Protein AF-A0A2N1MVJ3-F1 (afdb_monomer)

pLDDT: mean 87.89, std 14.87, range [40.66, 98.12]

Sequence (78 aa):
MKFGSNFEIFKKSDYNLNLEERRAKYMNYVGILCEICYSQISKWNYHCIHCYNEETDTIKKGHMKYGSNLKIFNCNLN

Solvent-accessible surface area (backbone atoms only — not comparable to full-atom values): 4792 Å² total; per-residue (Å²): 119,102,48,75,85,45,51,45,75,44,49,81,73,55,34,52,41,35,64,66,57,40,45,68,74,49,66,88,42,82,32,38,27,29,68,86,78,64,47,75,37,47,88,90,66,69,39,51,64,67,63,48,70,70,48,80,53,67,67,58,40,48,26,52,67,48,5,64,75,62,76,74,78,78,74,74,91,122

Radius of gyration: 13.84 Å; Cα contacts (8 Å, |Δi|>4): 99; chains: 1; bounding box: 45×18×35 Å

Secondary structure (DSSP, 8-state):
-TTTT-EEEE-GGGGGS-HHHHHHHHTT-SEEEETTT-PBPPTTTSS-HHHHHH---HHHHHHHHH-TT---------

Structure (mmCIF, N/CA/C/O backbone):
data_AF-A0A2N1MVJ3-F1
#
_entry.id   AF-A0A2N1MVJ3-F1
#
loop_
_atom_site.group_PDB
_atom_site.id
_atom_site.type_symbol
_atom_site.label_atom_id
_atom_site.label_alt_id
_atom_site.label_comp_id
_atom_site.label_asym_id
_atom_site.label_entity_id
_atom_site.label_seq_id
_atom_site.pdbx_PDB_ins_code
_atom_site.Cartn_x
_atom_site.Cartn_y
_atom_site.Cartn_z
_atom_site.occupancy
_atom_site.B_iso_or_equiv
_atom_site.auth_seq_id
_atom_site.auth_comp_id
_atom_site.auth_asym_id
_atom_site.auth_atom_id
_atom_site.pdbx_PDB_model_num
ATOM 1 N N . MET A 1 1 ? 18.619 2.779 -7.130 1.00 61.47 1 MET A N 1
ATOM 2 C CA . MET A 1 1 ? 17.181 2.486 -6.920 1.00 61.47 1 MET A CA 1
ATOM 3 C C . MET A 1 1 ? 16.927 1.029 -7.290 1.00 61.47 1 MET A C 1
ATOM 5 O O . MET A 1 1 ? 17.421 0.604 -8.325 1.00 61.47 1 MET A O 1
ATOM 9 N N . LYS A 1 2 ? 16.235 0.249 -6.448 1.00 68.19 2 LYS A N 1
ATOM 10 C CA . LYS A 1 2 ? 16.184 -1.232 -6.514 1.00 68.19 2 LYS A CA 1
ATOM 11 C C . LYS A 1 2 ? 15.536 -1.818 -7.794 1.00 68.19 2 LYS A C 1
ATOM 13 O O . LYS A 1 2 ? 15.641 -3.017 -8.008 1.00 68.19 2 LYS A O 1
ATOM 18 N N . PHE A 1 3 ? 14.902 -0.994 -8.640 1.00 70.31 3 PHE A N 1
ATOM 19 C CA . PHE A 1 3 ? 14.081 -1.419 -9.794 1.00 70.31 3 PHE A CA 1
ATOM 20 C C . PHE A 1 3 ? 14.504 -0.834 -11.153 1.00 70.31 3 PHE A C 1
ATOM 22 O O . PHE A 1 3 ? 13.797 -1.021 -12.141 1.00 70.31 3 PHE A O 1
ATOM 29 N N . GLY A 1 4 ? 15.623 -0.103 -11.229 1.00 77.00 4 GLY A N 1
ATOM 30 C CA . GLY A 1 4 ? 15.944 0.667 -12.439 1.00 77.00 4 GLY A CA 1
ATOM 31 C C . GLY A 1 4 ? 14.827 1.669 -12.768 1.00 77.00 4 GLY A C 1
ATOM 32 O O . GLY A 1 4 ? 14.325 2.328 -11.860 1.00 77.00 4 GLY A O 1
ATOM 33 N N . SER A 1 5 ? 14.429 1.767 -14.038 1.00 79.56 5 SER A N 1
ATOM 34 C CA . SER A 1 5 ? 13.331 2.626 -14.516 1.00 79.56 5 SER A CA 1
ATOM 35 C C . SER A 1 5 ? 11.957 1.942 -14.564 1.00 79.56 5 SER A C 1
ATOM 37 O O . SER A 1 5 ? 10.972 2.596 -14.884 1.00 79.56 5 SER A O 1
ATOM 39 N N . ASN A 1 6 ? 11.856 0.645 -14.246 1.00 87.62 6 ASN A N 1
ATOM 40 C CA . ASN A 1 6 ? 10.594 -0.099 -14.329 1.00 87.62 6 ASN A CA 1
ATOM 41 C C . ASN A 1 6 ? 9.863 -0.115 -12.977 1.00 87.62 6 ASN A C 1
ATOM 43 O O . ASN A 1 6 ? 9.688 -1.157 -12.337 1.00 87.62 6 ASN A O 1
ATOM 47 N N . PHE A 1 7 ? 9.469 1.066 -12.513 1.00 93.69 7 PHE A N 1
ATOM 48 C CA . PHE A 1 7 ? 8.623 1.216 -11.336 1.00 93.69 7 PHE A CA 1
ATOM 49 C C . PHE A 1 7 ? 7.541 2.263 -11.573 1.00 93.69 7 PHE A C 1
ATOM 51 O O . PHE A 1 7 ? 7.683 3.128 -12.431 1.00 93.69 7 PHE A O 1
ATOM 58 N N . GLU A 1 8 ? 6.487 2.191 -10.770 1.00 96.12 8 GLU A N 1
ATOM 59 C CA . GLU A 1 8 ? 5.442 3.209 -10.726 1.00 96.12 8 GLU A CA 1
ATOM 60 C C . GLU A 1 8 ? 5.275 3.758 -9.311 1.00 96.12 8 GLU A C 1
ATOM 62 O O . GLU A 1 8 ? 5.551 3.073 -8.316 1.00 96.12 8 GLU A O 1
ATOM 67 N N . ILE A 1 9 ? 4.801 4.999 -9.220 1.00 97.31 9 ILE A N 1
ATOM 68 C CA . ILE A 1 9 ? 4.445 5.615 -7.945 1.00 97.31 9 ILE A CA 1
ATOM 69 C C . ILE A 1 9 ? 2.987 5.290 -7.600 1.00 97.31 9 ILE A C 1
ATOM 71 O O . ILE A 1 9 ? 2.049 5.532 -8.363 1.00 97.31 9 ILE A O 1
ATOM 75 N N . PHE A 1 10 ? 2.792 4.739 -6.407 1.00 97.62 10 PHE A N 1
ATOM 76 C CA . PHE A 1 10 ? 1.492 4.593 -5.776 1.00 97.62 10 PHE A CA 1
ATOM 77 C C . PHE A 1 10 ? 1.099 5.909 -5.128 1.00 97.6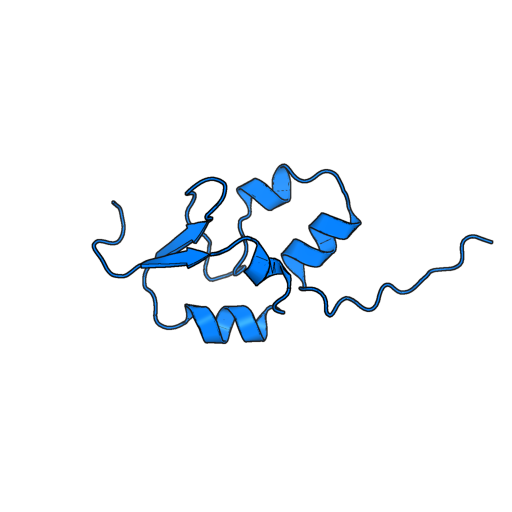2 10 PHE A C 1
ATOM 79 O O . PHE A 1 10 ? 1.687 6.303 -4.114 1.00 97.62 10 PHE A O 1
ATOM 86 N N . LYS A 1 11 ? 0.109 6.577 -5.716 1.00 98.12 11 LYS A N 1
ATOM 87 C CA . LYS A 1 11 ? -0.346 7.892 -5.276 1.00 98.12 11 LYS A CA 1
ATOM 88 C C . LYS A 1 11 ? -1.294 7.757 -4.100 1.00 98.12 11 LYS A C 1
ATOM 90 O O . LYS A 1 11 ? -2.013 6.766 -3.974 1.00 98.12 11 LYS A O 1
ATOM 95 N N . LYS A 1 12 ? -1.394 8.795 -3.272 1.00 96.19 12 LYS A N 1
ATOM 96 C CA . LYS A 1 12 ? -2.385 8.824 -2.180 1.00 96.19 12 LYS A CA 1
ATOM 97 C C . LYS A 1 12 ? -3.821 8.607 -2.684 1.00 96.19 12 LYS A C 1
ATOM 99 O O . LYS A 1 12 ? -4.612 7.951 -2.012 1.00 96.19 12 LYS A O 1
ATOM 104 N N . SER A 1 13 ? -4.158 9.111 -3.873 1.00 95.81 13 SER A N 1
ATOM 105 C CA . SER A 1 13 ? -5.484 8.930 -4.482 1.00 95.81 13 SER A CA 1
ATOM 106 C C . SER A 1 13 ? -5.802 7.479 -4.856 1.00 95.81 13 SER A C 1
ATOM 108 O O . SER A 1 13 ? -6.974 7.132 -4.976 1.00 95.81 13 SER A O 1
ATOM 110 N N . ASP A 1 14 ? -4.794 6.614 -5.002 1.00 97.00 14 ASP A N 1
ATOM 111 C CA . ASP A 1 14 ? -4.990 5.200 -5.344 1.00 97.00 14 ASP A CA 1
ATOM 112 C C . ASP A 1 14 ? -5.583 4.390 -4.189 1.00 97.00 14 ASP A C 1
ATOM 114 O O . ASP A 1 14 ? -6.087 3.287 -4.398 1.00 97.00 14 ASP A O 1
ATOM 118 N N . TYR A 1 15 ? -5.633 4.967 -2.983 1.00 95.44 15 TYR A N 1
ATOM 119 C CA . TYR A 1 15 ? -6.428 4.414 -1.893 1.00 95.44 15 TYR A CA 1
ATOM 120 C C . TYR A 1 15 ? -7.937 4.437 -2.156 1.00 95.44 15 TYR A C 1
ATOM 122 O O . TYR A 1 15 ? -8.651 3.690 -1.500 1.00 95.44 15 TYR A O 1
ATOM 130 N N . ASN A 1 16 ? -8.430 5.209 -3.129 1.00 94.69 16 ASN A N 1
ATOM 131 C CA . ASN A 1 16 ? -9.836 5.141 -3.536 1.00 94.69 16 ASN A CA 1
ATOM 132 C C . ASN A 1 16 ? -10.153 3.885 -4.355 1.00 94.69 16 ASN A C 1
ATOM 134 O O . ASN A 1 16 ? -11.282 3.402 -4.298 1.00 94.69 16 ASN A O 1
ATOM 138 N N . LEU A 1 17 ? -9.157 3.349 -5.067 1.00 95.31 17 LEU A N 1
ATOM 139 C CA . LEU A 1 17 ? -9.294 2.133 -5.858 1.00 95.31 17 LEU A CA 1
ATOM 140 C C . LEU A 1 17 ? -9.458 0.919 -4.941 1.00 95.31 17 LEU A C 1
ATOM 142 O O . LEU A 1 17 ? -8.813 0.835 -3.889 1.00 95.31 17 LEU A O 1
ATOM 146 N N . ASN A 1 18 ? -10.277 -0.037 -5.359 1.00 93.44 18 ASN A N 1
ATOM 147 C CA . ASN A 1 18 ? -10.367 -1.348 -4.730 1.00 93.44 18 ASN A CA 1
ATOM 148 C C . ASN A 1 18 ? -9.163 -2.239 -5.106 1.00 93.44 18 ASN A C 1
ATOM 150 O O . ASN A 1 18 ? -8.325 -1.881 -5.937 1.00 93.44 18 ASN A O 1
ATOM 154 N N . LEU A 1 19 ? -9.045 -3.412 -4.477 1.00 92.69 19 LEU A N 1
ATOM 155 C CA . LEU A 1 19 ? -7.898 -4.304 -4.683 1.00 92.69 19 LEU A CA 1
ATOM 156 C C . LEU A 1 19 ? -7.742 -4.771 -6.144 1.00 92.69 19 LEU A C 1
ATOM 158 O O . LEU A 1 19 ? -6.613 -4.856 -6.631 1.00 92.69 19 LEU A O 1
ATOM 162 N N . GLU A 1 20 ? -8.842 -5.053 -6.845 1.00 93.75 20 GLU A N 1
ATOM 163 C CA . GLU A 1 20 ? -8.811 -5.493 -8.246 1.00 93.75 20 GLU A CA 1
ATOM 164 C C . GLU A 1 20 ? -8.351 -4.366 -9.172 1.00 93.75 20 GLU A C 1
ATOM 166 O O . GLU A 1 20 ? -7.469 -4.572 -10.006 1.00 93.75 20 GLU A O 1
ATOM 171 N N . GLU A 1 21 ? -8.864 -3.153 -8.963 1.00 96.19 21 GLU A N 1
ATOM 172 C CA . GLU A 1 21 ? -8.454 -1.955 -9.702 1.00 96.19 21 GLU A CA 1
ATOM 173 C C . GLU A 1 21 ? -6.966 -1.647 -9.491 1.00 96.19 21 GLU A C 1
ATOM 175 O O . GLU A 1 21 ? -6.241 -1.370 -10.449 1.00 96.19 21 GLU A O 1
ATOM 180 N N . ARG A 1 22 ? -6.466 -1.758 -8.252 1.00 96.62 22 ARG A N 1
ATOM 181 C CA . ARG A 1 22 ? -5.032 -1.577 -7.968 1.00 96.62 22 ARG A CA 1
ATOM 182 C C . ARG A 1 22 ? -4.189 -2.664 -8.622 1.00 96.62 22 ARG A C 1
ATOM 184 O O . ARG A 1 22 ? -3.138 -2.359 -9.185 1.00 96.62 22 ARG A O 1
ATOM 191 N N . ARG A 1 23 ? -4.633 -3.924 -8.588 1.00 95.75 23 ARG A N 1
ATOM 192 C CA . ARG A 1 23 ? -3.939 -5.021 -9.274 1.00 95.75 23 ARG A CA 1
ATOM 193 C C . ARG A 1 23 ? -3.855 -4.751 -10.774 1.00 95.75 23 ARG A C 1
ATOM 195 O O . ARG A 1 23 ? -2.760 -4.844 -11.323 1.00 95.75 23 ARG A O 1
ATOM 202 N N . ALA A 1 24 ? -4.965 -4.382 -11.411 1.00 96.81 24 ALA A N 1
ATOM 203 C CA . ALA A 1 24 ? -5.010 -4.066 -12.837 1.00 96.81 24 ALA A CA 1
ATOM 204 C C . ALA A 1 24 ? -4.094 -2.886 -13.190 1.00 96.81 24 ALA A C 1
ATOM 206 O O . ALA A 1 24 ? -3.332 -2.960 -14.151 1.00 96.81 24 ALA A O 1
ATOM 207 N N . LYS A 1 25 ? -4.092 -1.832 -12.364 1.00 97.06 25 LYS A N 1
ATOM 208 C CA . LYS A 1 25 ? -3.226 -0.664 -12.558 1.00 97.06 25 LYS A CA 1
ATOM 209 C C . LYS A 1 25 ? -1.739 -1.014 -12.473 1.00 97.06 25 LYS A C 1
ATOM 211 O O . LYS A 1 25 ? -0.947 -0.519 -13.268 1.00 97.06 25 LYS A O 1
ATOM 216 N N . TYR A 1 26 ? -1.350 -1.857 -11.516 1.00 96.50 26 TYR A N 1
ATOM 217 C CA . TYR A 1 26 ? 0.059 -2.073 -11.179 1.00 96.50 26 TYR A CA 1
ATOM 218 C C . TYR A 1 26 ? 0.659 -3.412 -11.638 1.00 96.50 26 TYR A C 1
ATOM 220 O O . TYR A 1 26 ? 1.833 -3.677 -11.366 1.00 96.50 26 TYR A O 1
ATOM 228 N N . MET A 1 27 ? -0.101 -4.282 -12.313 1.00 94.50 27 MET A N 1
ATOM 229 C CA . MET A 1 27 ? 0.357 -5.641 -12.649 1.00 94.50 27 MET A CA 1
ATOM 230 C C . MET A 1 27 ? 1.657 -5.668 -13.466 1.00 94.50 27 MET A C 1
ATOM 232 O O . MET A 1 27 ? 2.529 -6.492 -13.176 1.00 94.50 27 MET A O 1
ATOM 236 N N . ASN A 1 28 ? 1.820 -4.730 -14.403 1.00 94.25 28 ASN A N 1
ATOM 237 C CA . ASN A 1 28 ? 2.913 -4.726 -15.382 1.00 94.25 28 ASN A CA 1
ATOM 238 C C . ASN A 1 28 ? 4.208 -4.053 -14.893 1.00 94.25 28 ASN A C 1
ATOM 240 O O . ASN A 1 28 ? 5.250 -4.220 -15.521 1.00 94.25 28 ASN A O 1
ATOM 244 N N . TYR A 1 29 ? 4.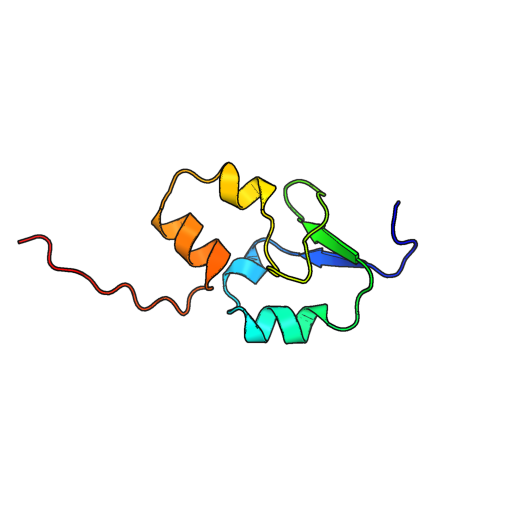177 -3.334 -13.770 1.00 93.75 29 TYR A N 1
ATOM 245 C CA . TYR A 1 29 ? 5.363 -2.658 -13.234 1.00 93.75 29 TYR A CA 1
ATOM 246 C C . TYR A 1 29 ? 6.183 -3.597 -12.361 1.00 93.75 29 TYR A C 1
ATOM 248 O O . TYR A 1 29 ? 5.618 -4.336 -11.557 1.00 93.75 29 TYR A O 1
ATOM 256 N N . VAL A 1 30 ? 7.513 -3.575 -12.461 1.00 92.25 30 VAL A N 1
ATOM 257 C CA . VAL A 1 30 ? 8.368 -4.428 -11.611 1.00 92.25 30 VAL A CA 1
ATOM 258 C C . VAL A 1 30 ? 8.342 -3.939 -10.162 1.00 92.25 30 VAL A C 1
ATOM 260 O O . VAL A 1 30 ? 8.158 -4.740 -9.242 1.00 92.25 30 VAL A O 1
ATOM 263 N N . GLY A 1 31 ? 8.477 -2.627 -9.963 1.00 93.62 31 GLY A N 1
ATOM 264 C CA . GLY A 1 31 ? 8.408 -1.976 -8.658 1.00 93.62 31 GLY A CA 1
ATOM 265 C C . GLY A 1 31 ? 7.181 -1.082 -8.502 1.00 93.62 31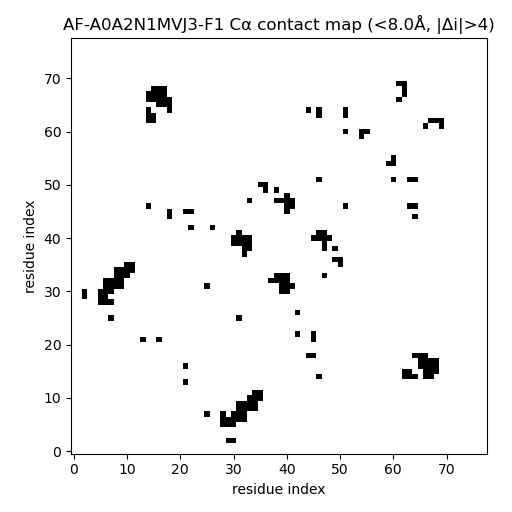 GLY A C 1
ATOM 266 O O . GLY A 1 31 ? 6.716 -0.464 -9.453 1.00 93.62 31 GLY A O 1
ATOM 2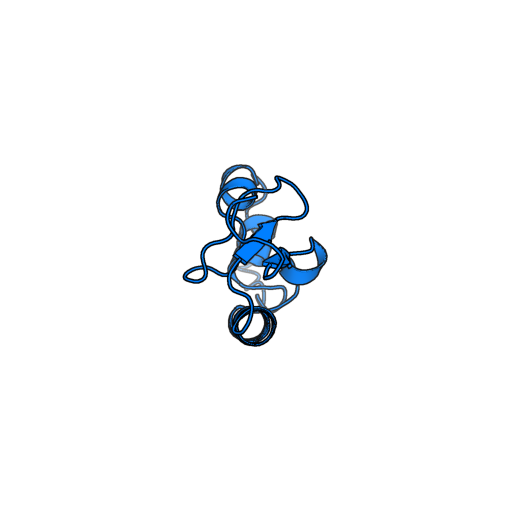67 N N . ILE A 1 32 ? 6.688 -0.968 -7.274 1.00 96.56 32 ILE A N 1
ATOM 268 C CA . ILE A 1 32 ? 5.695 0.037 -6.891 1.00 96.56 32 ILE A CA 1
ATOM 269 C C . ILE A 1 32 ? 6.244 0.730 -5.649 1.00 96.56 32 ILE A C 1
ATOM 271 O O . ILE A 1 32 ? 6.615 0.041 -4.694 1.00 96.56 32 ILE A O 1
ATOM 275 N N . LEU A 1 33 ? 6.310 2.059 -5.643 1.00 96.31 33 LEU A N 1
ATOM 276 C CA . LEU A 1 33 ? 6.774 2.836 -4.491 1.00 96.31 33 LEU A CA 1
ATOM 277 C C . LEU A 1 33 ? 5.666 3.730 -3.961 1.00 96.31 33 LEU A C 1
ATOM 279 O O . LEU A 1 33 ? 4.953 4.362 -4.732 1.00 96.31 33 LEU A O 1
ATOM 283 N N . CYS A 1 34 ? 5.529 3.802 -2.644 1.00 97.25 34 CYS A N 1
ATOM 284 C CA . CYS A 1 34 ? 4.586 4.720 -2.025 1.00 97.25 34 CYS A CA 1
ATOM 285 C C . CYS A 1 34 ? 5.035 6.175 -2.217 1.00 97.25 34 CYS A C 1
ATOM 287 O O . CYS A 1 34 ? 6.165 6.509 -1.882 1.00 97.25 34 CYS A O 1
ATOM 289 N N . GLU A 1 35 ? 4.139 7.050 -2.676 1.00 97.88 35 GLU A N 1
ATOM 290 C CA . GLU A 1 35 ? 4.386 8.498 -2.775 1.00 97.88 35 GLU A CA 1
ATOM 291 C C . GLU A 1 35 ? 4.726 9.146 -1.420 1.00 97.88 35 GLU A C 1
ATOM 293 O O . GLU A 1 35 ? 5.448 10.135 -1.371 1.00 97.88 35 GLU A O 1
ATOM 2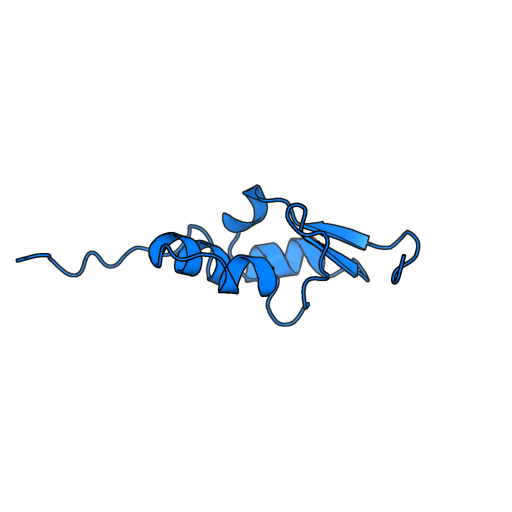98 N N . ILE A 1 36 ? 4.215 8.588 -0.316 1.00 96.75 36 ILE A N 1
ATOM 299 C CA . ILE A 1 36 ? 4.333 9.185 1.023 1.00 96.75 36 ILE A CA 1
ATOM 300 C C . ILE A 1 36 ? 5.684 8.854 1.661 1.00 96.75 36 ILE A C 1
ATOM 302 O O . ILE A 1 36 ? 6.400 9.747 2.099 1.00 96.75 36 ILE A O 1
ATOM 306 N N . CYS A 1 37 ? 6.023 7.566 1.745 1.00 96.81 37 CYS A N 1
ATOM 307 C CA . CYS A 1 37 ? 7.202 7.106 2.484 1.00 96.81 37 CYS A CA 1
ATOM 308 C C . CYS A 1 37 ? 8.305 6.528 1.594 1.00 96.81 37 CYS A C 1
ATOM 310 O O . CYS A 1 37 ? 9.322 6.079 2.111 1.00 96.81 3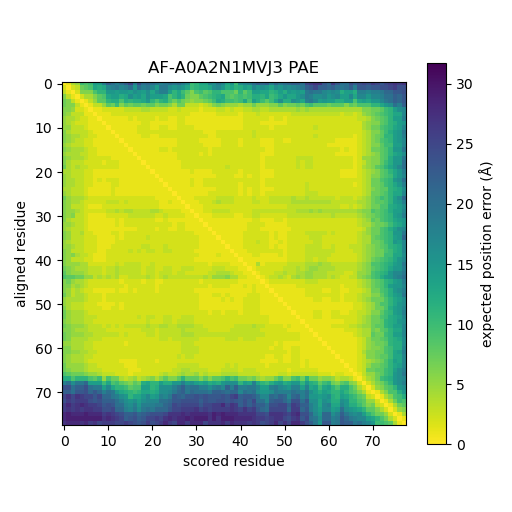7 CYS A O 1
ATOM 312 N N . TYR A 1 38 ? 8.104 6.487 0.271 1.00 94.94 38 TYR A N 1
ATOM 313 C CA . TYR A 1 38 ? 9.033 5.911 -0.713 1.00 94.94 38 TYR A CA 1
ATOM 314 C C . TYR A 1 38 ? 9.386 4.431 -0.489 1.00 94.94 38 TYR A C 1
ATOM 316 O O . TYR A 1 38 ? 10.212 3.869 -1.211 1.00 94.94 38 TYR A O 1
ATOM 324 N N . SER A 1 39 ? 8.722 3.763 0.458 1.00 94.50 39 SER A N 1
ATOM 325 C CA . SER A 1 39 ? 8.846 2.326 0.670 1.00 94.50 39 SER A CA 1
ATOM 326 C C . SER A 1 39 ? 8.205 1.547 -0.470 1.00 94.50 39 SER A C 1
ATOM 328 O O . SER A 1 39 ? 7.181 1.937 -1.043 1.00 94.50 39 SER A O 1
ATOM 330 N N . GLN A 1 40 ? 8.799 0.395 -0.768 1.00 94.94 40 GLN A N 1
ATOM 331 C CA . GLN A 1 40 ? 8.262 -0.536 -1.746 1.00 94.94 40 GLN A CA 1
ATOM 332 C C . GLN A 1 40 ? 6.925 -1.115 -1.278 1.00 94.94 40 GLN A C 1
ATOM 334 O O . GLN A 1 40 ? 6.788 -1.589 -0.150 1.00 94.94 40 GLN A O 1
ATOM 339 N N . ILE A 1 41 ? 5.957 -1.140 -2.189 1.00 96.00 41 ILE A N 1
ATOM 340 C CA . ILE A 1 41 ? 4.674 -1.801 -1.991 1.00 96.00 41 ILE A CA 1
ATOM 341 C C . ILE A 1 41 ? 4.759 -3.242 -2.483 1.00 96.00 41 ILE A C 1
ATOM 343 O O . ILE A 1 41 ? 5.211 -3.536 -3.591 1.00 96.00 41 ILE A O 1
ATOM 347 N N . SER A 1 42 ? 4.282 -4.153 -1.641 1.00 92.69 42 SER A N 1
ATOM 348 C CA . SER A 1 42 ? 4.145 -5.563 -1.979 1.00 92.69 42 SER A CA 1
ATOM 349 C C . SER A 1 42 ? 2.991 -5.783 -2.963 1.00 92.69 42 SER A C 1
ATOM 351 O O . SER A 1 42 ? 1.858 -5.377 -2.691 1.00 92.69 42 SER A O 1
ATOM 353 N N . LYS A 1 43 ? 3.246 -6.514 -4.058 1.00 90.94 43 LYS A N 1
ATOM 354 C CA . LYS A 1 43 ? 2.206 -6.978 -4.999 1.00 90.94 43 LYS A CA 1
ATOM 355 C C . LYS A 1 43 ? 1.235 -8.004 -4.391 1.00 90.94 43 LYS A C 1
ATOM 357 O O . LYS A 1 43 ? 0.253 -8.357 -5.027 1.00 90.94 43 LYS A O 1
ATOM 362 N N . TRP A 1 44 ? 1.476 -8.481 -3.171 1.00 90.12 44 TRP A N 1
ATOM 363 C CA . TRP A 1 44 ? 0.496 -9.295 -2.442 1.00 90.12 44 TRP A CA 1
ATOM 364 C C . TRP A 1 44 ? -0.663 -8.448 -1.911 1.00 90.12 44 TRP A C 1
ATOM 366 O O . TRP A 1 44 ? -1.798 -8.906 -1.862 1.00 90.12 44 TRP A O 1
ATOM 376 N N . ASN A 1 45 ? -0.367 -7.199 -1.549 1.00 89.25 45 ASN A N 1
ATOM 377 C CA . ASN A 1 45 ? -1.273 -6.339 -0.796 1.00 89.25 45 ASN A CA 1
ATOM 378 C C . ASN A 1 45 ? -1.752 -5.121 -1.595 1.00 89.25 45 ASN A C 1
ATOM 380 O O . ASN A 1 45 ? -2.804 -4.571 -1.274 1.00 89.25 45 ASN A O 1
ATOM 384 N N . TYR 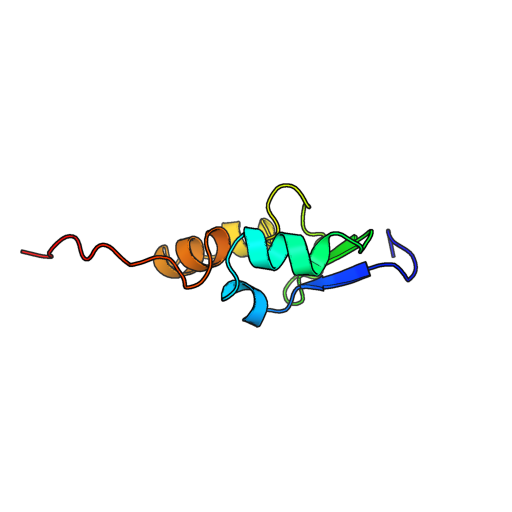A 1 46 ? -0.966 -4.668 -2.583 1.00 95.19 46 TYR A N 1
ATOM 385 C CA . TYR A 1 46 ? -1.214 -3.461 -3.385 1.00 95.19 46 TYR A CA 1
ATOM 386 C C . TYR A 1 46 ? -1.588 -2.223 -2.540 1.00 95.19 46 TYR A C 1
ATOM 388 O O . TYR A 1 46 ? -2.413 -1.401 -2.931 1.00 95.19 46 TYR A O 1
ATOM 396 N N . HIS A 1 47 ? -0.983 -2.091 -1.359 1.00 95.69 47 HIS A N 1
ATOM 397 C CA . HIS A 1 47 ? -1.032 -0.901 -0.513 1.00 95.69 47 HIS A CA 1
ATOM 398 C C . HIS A 1 47 ? 0.246 -0.793 0.324 1.00 95.69 47 HIS A C 1
ATOM 400 O O . HIS A 1 47 ? 0.958 -1.783 0.526 1.00 95.69 47 HIS A O 1
ATOM 406 N N . CYS A 1 48 ? 0.551 0.405 0.820 1.00 97.56 48 CYS A N 1
ATOM 407 C CA . CYS A 1 48 ? 1.729 0.618 1.651 1.00 97.56 48 CYS A CA 1
ATOM 408 C C . CYS A 1 48 ? 1.506 0.113 3.083 1.00 97.56 48 CYS A C 1
ATOM 410 O O . CYS A 1 48 ? 0.745 0.713 3.838 1.00 97.56 48 CYS A O 1
ATOM 412 N N . ILE A 1 49 ? 2.211 -0.959 3.466 1.00 96.94 49 ILE A N 1
ATOM 413 C CA . ILE A 1 49 ? 2.144 -1.544 4.818 1.00 96.94 49 ILE A CA 1
ATOM 414 C C . ILE A 1 49 ? 2.685 -0.570 5.872 1.00 96.94 49 ILE A C 1
ATOM 416 O O . ILE A 1 49 ? 2.131 -0.489 6.961 1.00 96.94 49 ILE A O 1
ATOM 420 N N . HIS A 1 50 ? 3.733 0.195 5.547 1.00 96.69 50 HIS A N 1
ATOM 421 C CA . HIS A 1 50 ? 4.299 1.180 6.473 1.00 96.69 50 HIS A CA 1
ATOM 422 C C . HIS A 1 50 ? 3.272 2.260 6.823 1.00 96.69 50 HIS A C 1
ATOM 424 O O . HIS A 1 50 ? 2.911 2.394 7.987 1.00 96.69 50 HIS A O 1
ATOM 430 N N . CYS A 1 51 ? 2.707 2.932 5.812 1.00 97.25 51 CYS A N 1
ATOM 431 C CA . CYS A 1 51 ? 1.661 3.930 6.041 1.00 97.25 51 CYS A CA 1
ATOM 432 C C . CYS A 1 51 ? 0.422 3.317 6.710 1.00 97.25 51 CYS A C 1
ATOM 434 O O . CYS A 1 51 ? -0.194 3.954 7.553 1.00 97.25 51 CYS A O 1
ATOM 436 N N . TYR A 1 52 ? 0.045 2.083 6.350 1.00 96.88 52 TYR A N 1
ATOM 437 C CA . TYR A 1 52 ? -1.085 1.393 6.978 1.00 96.88 52 TYR A CA 1
ATOM 438 C C . TYR A 1 52 ? -0.851 1.143 8.474 1.00 96.88 52 TYR A C 1
ATOM 440 O O . TYR A 1 52 ? -1.777 1.268 9.273 1.00 96.88 52 TYR A O 1
ATOM 448 N N . ASN A 1 53 ? 0.368 0.777 8.871 1.00 96.62 53 ASN A N 1
ATOM 449 C CA . ASN A 1 53 ? 0.703 0.533 10.271 1.00 96.62 53 ASN A CA 1
ATOM 450 C C . ASN A 1 53 ? 0.738 1.831 11.088 1.00 96.62 53 ASN A C 1
ATOM 452 O O . ASN A 1 53 ? 0.314 1.805 12.240 1.00 96.62 53 ASN A O 1
ATOM 456 N N . GLU A 1 54 ? 1.179 2.938 10.486 1.00 96.81 54 GLU A N 1
ATOM 457 C CA . GLU A 1 54 ? 1.223 4.269 11.111 1.00 96.81 54 GLU A CA 1
ATOM 4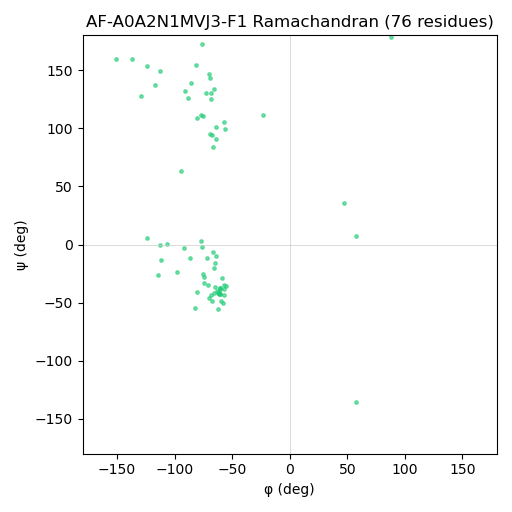58 C C . GLU A 1 54 ? -0.153 4.949 11.213 1.00 96.81 54 GLU A C 1
ATOM 460 O O . GLU A 1 54 ? -0.360 5.770 12.103 1.00 96.81 54 GLU A O 1
ATOM 465 N N . GLU A 1 55 ? -1.108 4.609 10.341 1.00 96.94 55 GLU A N 1
ATOM 466 C CA . GLU A 1 55 ? -2.467 5.158 10.398 1.00 96.94 55 GLU A CA 1
ATOM 467 C C . GLU A 1 55 ? -3.219 4.654 11.642 1.00 96.94 55 GLU A C 1
ATOM 469 O O . GLU A 1 55 ? -3.351 3.442 11.871 1.00 96.94 55 GLU A O 1
ATOM 474 N N . THR A 1 56 ? -3.726 5.600 12.434 1.00 96.44 56 THR A N 1
ATOM 475 C CA . THR A 1 56 ? -4.448 5.359 13.693 1.00 96.44 56 THR A CA 1
ATOM 476 C C . THR A 1 56 ? -5.961 5.398 13.510 1.00 96.44 56 THR A C 1
ATOM 478 O O . THR A 1 56 ? -6.687 4.776 14.283 1.00 96.44 56 THR A O 1
ATOM 481 N N . ASP A 1 57 ? -6.449 6.077 12.472 1.00 94.56 57 ASP A N 1
ATOM 482 C CA . ASP A 1 57 ? -7.864 6.133 12.135 1.00 94.56 57 ASP A CA 1
ATOM 483 C C . ASP A 1 57 ? -8.305 4.810 11.491 1.00 94.56 57 ASP A C 1
ATOM 485 O O . ASP A 1 57 ? -7.941 4.477 10.359 1.00 94.56 57 ASP A O 1
ATOM 489 N N . THR A 1 58 ? -9.117 4.039 12.216 1.00 91.94 58 THR A N 1
ATOM 490 C CA . THR A 1 58 ? -9.627 2.734 11.773 1.00 91.94 58 THR A CA 1
ATOM 491 C C . THR A 1 58 ? -10.385 2.810 10.448 1.00 91.94 58 THR A C 1
ATOM 493 O O . THR A 1 58 ? -10.285 1.886 9.635 1.00 91.94 58 THR A O 1
ATOM 496 N N . ILE A 1 59 ? -11.113 3.904 10.194 1.00 90.50 59 ILE A N 1
ATOM 497 C CA . ILE A 1 59 ? -11.847 4.101 8.940 1.00 90.50 59 ILE A CA 1
ATOM 498 C C . ILE A 1 59 ? -10.836 4.273 7.810 1.00 90.50 59 ILE A C 1
ATOM 500 O O . ILE A 1 59 ? -10.905 3.556 6.810 1.00 90.50 59 ILE A O 1
ATOM 504 N N . LYS A 1 60 ? -9.828 5.133 7.989 1.00 92.75 60 LYS A N 1
ATOM 505 C CA . LYS A 1 60 ? -8.760 5.296 6.991 1.00 92.75 60 LYS A CA 1
ATOM 506 C C . LYS A 1 60 ? -7.978 4.006 6.768 1.00 92.75 60 LYS A C 1
ATOM 508 O O . LYS A 1 60 ? -7.748 3.663 5.612 1.00 92.75 60 LYS A O 1
ATOM 513 N N . LYS A 1 61 ? -7.652 3.229 7.810 1.00 94.00 61 LYS A N 1
ATOM 514 C CA . LYS A 1 61 ? -7.038 1.893 7.646 1.00 94.00 61 LYS A CA 1
ATOM 515 C C . LYS A 1 61 ? -7.906 0.974 6.786 1.00 94.00 61 LYS A C 1
ATOM 517 O O . LYS A 1 61 ? -7.388 0.288 5.902 1.00 94.00 61 LYS A O 1
ATOM 522 N N . GLY A 1 62 ? -9.220 0.979 7.016 1.00 91.94 62 GLY A N 1
ATOM 523 C CA . GLY A 1 62 ? -10.189 0.250 6.199 1.00 91.94 62 GLY A CA 1
ATOM 524 C C . GLY A 1 62 ? -10.136 0.675 4.730 1.00 91.94 62 GLY A C 1
ATOM 525 O O . GLY A 1 62 ? -9.957 -0.172 3.854 1.00 91.94 62 GLY A O 1
ATOM 526 N N . HIS A 1 63 ? -10.188 1.981 4.461 1.00 92.25 63 HIS A N 1
ATOM 527 C CA . HIS A 1 63 ? -10.072 2.536 3.107 1.00 92.25 63 HIS A CA 1
ATOM 528 C C . HIS A 1 63 ? -8.731 2.177 2.450 1.00 92.25 63 HIS A C 1
ATOM 530 O O . HIS A 1 63 ? -8.680 1.762 1.291 1.00 92.25 63 HIS A O 1
ATOM 536 N N . MET A 1 64 ? -7.626 2.256 3.193 1.00 94.25 64 MET A N 1
ATOM 537 C CA . MET A 1 64 ? -6.308 1.902 2.677 1.00 94.25 64 MET A CA 1
ATOM 538 C C . MET A 1 64 ? -6.240 0.441 2.236 1.00 94.25 64 MET A C 1
ATOM 540 O O . MET A 1 64 ? -5.625 0.145 1.212 1.00 94.25 64 MET A O 1
ATOM 544 N N . LYS A 1 65 ? -6.895 -0.466 2.965 1.00 93.06 65 LYS A N 1
ATOM 545 C CA . LYS A 1 65 ? -6.891 -1.898 2.658 1.00 93.06 65 LYS A CA 1
ATOM 546 C C . LYS A 1 65 ? -7.881 -2.285 1.555 1.00 93.06 65 LYS A C 1
ATOM 548 O O . LYS A 1 65 ? -7.533 -3.101 0.708 1.00 93.06 65 LYS A O 1
ATOM 553 N N . TYR A 1 66 ? -9.083 -1.710 1.555 1.00 91.06 66 TYR A N 1
ATOM 554 C CA . TYR A 1 66 ? -10.199 -2.187 0.725 1.00 91.06 66 TYR A CA 1
ATOM 555 C C . TYR A 1 66 ? -10.621 -1.232 -0.398 1.00 91.06 66 TYR A C 1
ATOM 557 O O . TYR A 1 66 ? -11.340 -1.645 -1.307 1.00 91.06 66 TYR A O 1
ATOM 565 N N . GLY A 1 67 ? -10.161 0.017 -0.375 1.00 91.75 67 GLY A N 1
ATOM 566 C CA . GLY A 1 67 ? -10.666 1.067 -1.254 1.00 91.75 67 GLY A CA 1
ATOM 567 C C . GLY A 1 67 ? -11.867 1.804 -0.663 1.00 91.75 67 GLY A C 1
ATOM 568 O O . GLY A 1 67 ? -12.373 1.452 0.404 1.00 91.75 67 GLY A O 1
ATOM 569 N N . SER A 1 68 ? -12.370 2.800 -1.392 1.00 83.31 68 SER A N 1
ATOM 570 C CA . SER A 1 68 ? -13.563 3.569 -0.995 1.00 83.31 68 SER A CA 1
ATOM 571 C C . SER A 1 68 ? -14.881 2.808 -1.215 1.00 83.31 68 SER A C 1
ATOM 573 O O . SER A 1 68 ? -15.942 3.290 -0.834 1.00 83.31 68 SER A O 1
ATOM 575 N N . ASN A 1 69 ? -14.818 1.589 -1.766 1.00 70.00 69 ASN A N 1
ATOM 576 C CA . ASN A 1 69 ? -15.965 0.688 -1.935 1.00 70.00 69 ASN A CA 1
ATOM 577 C C . ASN A 1 69 ? -16.392 -0.020 -0.640 1.00 70.00 69 ASN A C 1
ATOM 579 O O . ASN A 1 69 ? -17.316 -0.838 -0.664 1.00 70.00 69 ASN A O 1
ATOM 583 N N . LEU A 1 70 ? -15.751 0.275 0.496 1.00 62.75 70 LEU A N 1
ATOM 584 C CA . LEU A 1 70 ? -16.225 -0.195 1.787 1.00 62.75 70 LEU A CA 1
ATOM 585 C C . LEU A 1 70 ? -17.558 0.508 2.092 1.00 62.75 70 LEU A C 1
ATOM 587 O O . LEU A 1 70 ? -17.584 1.618 2.617 1.00 62.75 70 LEU A O 1
ATOM 591 N N . LYS A 1 71 ? -18.681 -0.139 1.750 1.00 55.50 71 LYS A N 1
ATOM 592 C CA . LYS A 1 71 ? -19.986 0.186 2.333 1.00 55.50 71 LYS A CA 1
ATOM 593 C C . LYS A 1 71 ? -19.810 0.050 3.838 1.00 55.50 71 LYS A C 1
ATOM 595 O O . LYS A 1 71 ? -19.775 -1.066 4.352 1.00 55.50 71 LYS A O 1
ATOM 600 N N . ILE A 1 72 ? -19.621 1.172 4.524 1.00 60.53 72 ILE A N 1
ATOM 601 C CA . ILE A 1 72 ? -19.630 1.216 5.979 1.00 60.53 72 ILE A CA 1
ATOM 602 C C . ILE A 1 72 ? -20.996 0.660 6.375 1.00 60.53 72 ILE A C 1
ATOM 604 O O . ILE A 1 72 ? -22.022 1.305 6.161 1.00 60.53 72 ILE A O 1
ATOM 608 N N . PHE A 1 73 ? -21.025 -0.575 6.880 1.00 54.34 73 PHE A N 1
ATOM 609 C CA . PHE A 1 73 ? -22.175 -1.042 7.632 1.00 54.34 73 PHE A CA 1
ATOM 610 C C . PHE A 1 73 ? -22.211 -0.149 8.861 1.00 54.34 73 PHE A C 1
ATOM 612 O O . PHE A 1 73 ? -21.393 -0.283 9.769 1.00 54.34 73 PHE A O 1
ATOM 619 N N . ASN A 1 74 ? -23.103 0.834 8.822 1.00 52.62 74 ASN A N 1
ATOM 620 C CA . ASN A 1 74 ? -23.430 1.660 9.962 1.00 52.62 74 ASN A CA 1
ATOM 621 C C . ASN A 1 74 ? -24.111 0.718 10.965 1.00 52.62 74 ASN A C 1
ATOM 623 O O . ASN A 1 74 ? -25.325 0.530 10.935 1.00 52.62 74 ASN A O 1
ATOM 627 N N . CYS A 1 75 ? -23.321 0.005 11.769 1.00 49.94 75 CYS A N 1
ATOM 628 C CA . CYS A 1 75 ? -23.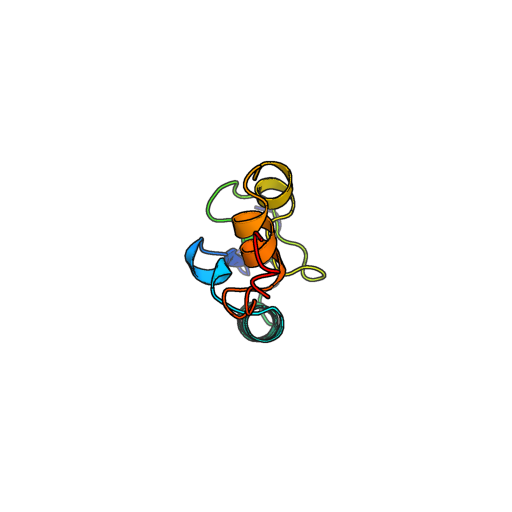844 -0.737 12.902 1.00 49.94 75 CYS A CA 1
ATOM 629 C C . CYS A 1 75 ? -24.288 0.319 13.907 1.00 49.94 75 CYS A C 1
ATOM 631 O O . CYS A 1 75 ? -23.461 0.890 14.609 1.00 49.94 75 CYS A O 1
ATOM 633 N N . ASN A 1 76 ? -25.582 0.628 13.840 1.00 44.84 76 ASN A N 1
ATOM 634 C CA . ASN A 1 76 ? -26.328 1.567 14.664 1.00 44.84 76 ASN A CA 1
ATOM 635 C C . ASN A 1 76 ? -25.669 1.813 16.032 1.00 44.84 76 ASN A C 1
ATOM 637 O O . ASN A 1 76 ? -25.661 0.931 16.892 1.00 44.84 76 ASN A O 1
ATOM 641 N N . LEU A 1 77 ? -25.150 3.029 16.221 1.00 46.62 77 LEU A N 1
ATOM 642 C CA . LEU A 1 77 ? -25.066 3.651 17.538 1.00 46.62 77 LEU A CA 1
ATOM 643 C C . LEU A 1 77 ? -26.514 3.859 18.002 1.00 46.62 77 LEU A C 1
ATOM 645 O O . LEU A 1 77 ? -27.137 4.857 17.642 1.00 46.62 77 LEU A O 1
ATOM 649 N N . ASN A 1 78 ? -27.053 2.857 18.697 1.00 40.66 78 ASN A N 1
ATOM 650 C CA . ASN A 1 78 ? -28.242 2.990 19.537 1.00 40.66 78 ASN A CA 1
ATOM 651 C C . ASN A 1 78 ? -27.816 3.476 20.921 1.00 40.66 78 ASN A C 1
ATOM 653 O O . ASN A 1 78 ? -26.823 2.915 21.441 1.00 40.66 78 ASN A O 1
#

Foldseek 3Di:
DVQPPQEEEDEPQCLQPFLVRLCVVGVRGPWYAYPPPRDTDDSVQSADPVVLVVDPPPVSNVSRRGHPPPPPPPPDPD

Mean predicted aligned error: 5.92 Å

Organism: NCBI:txid588596